Protein AF-A0A4Y6V3P6-F1 (afdb_monomer_lite)

pLDDT: mean 88.44, std 10.0, range [45.56, 97.31]

Secondary structure (DSSP, 8-state):
---SS-TT-EEEEEEEETTEEEEEEEEEEEEE-TT--GGGG-PSP--GGGB-S--S---SSSPEEEEEEE--TT---EEEE---GGG-EEPP--

Structure (mmCIF, N/CA/C/O backbone):
data_AF-A0A4Y6V3P6-F1
#
_entry.id   AF-A0A4Y6V3P6-F1
#
loop_
_atom_site.group_PDB
_atom_site.id
_atom_site.type_symbol
_atom_site.label_atom_id
_atom_site.label_alt_id
_atom_site.label_comp_id
_atom_site.label_asym_id
_atom_site.label_entity_id
_atom_site.label_seq_id
_atom_site.pdbx_PDB_ins_code
_atom_site.Cartn_x
_atom_site.Cartn_y
_atom_site.Cartn_z
_atom_site.occupancy
_atom_site.B_iso_or_equiv
_atom_site.auth_seq_id
_atom_site.auth_comp_id
_atom_site.auth_asym_id
_atom_site.auth_atom_id
_atom_site.pdbx_PDB_model_num
ATOM 1 N N . MET A 1 1 ? 9.408 -10.203 -13.726 1.00 59.22 1 MET A N 1
ATOM 2 C CA . MET A 1 1 ? 9.485 -10.403 -12.261 1.00 59.22 1 MET A CA 1
ATOM 3 C C . MET A 1 1 ? 8.094 -10.741 -11.764 1.00 59.22 1 MET A C 1
ATOM 5 O O . MET A 1 1 ? 7.172 -10.009 -12.095 1.00 59.22 1 MET A O 1
ATOM 9 N N . THR A 1 2 ? 7.939 -11.833 -11.022 1.00 72.25 2 THR A N 1
ATOM 10 C CA . THR A 1 2 ? 6.653 -12.226 -10.425 1.00 72.25 2 THR A CA 1
ATOM 11 C C . THR A 1 2 ? 6.389 -11.377 -9.176 1.00 72.25 2 THR A C 1
ATOM 13 O O . THR A 1 2 ? 7.325 -11.169 -8.396 1.00 72.25 2 THR A O 1
ATOM 16 N N . PRO A 1 3 ? 5.170 -10.847 -8.972 1.00 80.75 3 PRO A N 1
ATOM 17 C CA . PRO A 1 3 ? 4.851 -10.120 -7.751 1.00 80.75 3 PRO A CA 1
ATOM 18 C C . PRO A 1 3 ? 4.924 -11.047 -6.528 1.00 80.75 3 PRO A C 1
ATOM 20 O O . PRO A 1 3 ? 4.500 -12.195 -6.568 1.00 80.75 3 PRO A O 1
ATOM 23 N N . LYS A 1 4 ? 5.483 -10.529 -5.431 1.00 88.56 4 LYS A N 1
ATOM 24 C CA . LYS A 1 4 ? 5.604 -11.205 -4.128 1.00 88.56 4 LYS A CA 1
ATOM 25 C C . LYS A 1 4 ? 4.252 -11.331 -3.417 1.00 88.56 4 LYS A C 1
ATOM 27 O O . LYS A 1 4 ? 4.066 -12.252 -2.633 1.00 88.56 4 LYS A O 1
ATOM 32 N N . PHE A 1 5 ? 3.345 -10.386 -3.655 1.00 94.19 5 PHE A N 1
ATOM 33 C CA . PHE A 1 5 ? 2.009 -10.357 -3.067 1.00 94.19 5 PHE A CA 1
ATOM 34 C C . PHE A 1 5 ? 0.971 -10.090 -4.150 1.00 94.19 5 PHE A C 1
ATOM 36 O O . PHE A 1 5 ? 1.241 -9.361 -5.103 1.00 94.19 5 PHE A O 1
ATOM 43 N N . GLU A 1 6 ? -0.223 -10.632 -3.967 1.00 94.44 6 GLU A N 1
ATOM 44 C CA . GLU A 1 6 ? -1.362 -10.421 -4.859 1.00 94.44 6 GLU A CA 1
ATOM 45 C C . GLU A 1 6 ? -2.353 -9.421 -4.255 1.00 94.44 6 GLU A C 1
ATOM 47 O O . GLU A 1 6 ? -2.326 -9.147 -3.051 1.00 94.44 6 GLU A O 1
ATOM 52 N N . ALA A 1 7 ? -3.240 -8.871 -5.086 1.00 95.69 7 ALA A N 1
ATOM 53 C CA . ALA A 1 7 ? -4.340 -8.044 -4.602 1.00 95.69 7 ALA A CA 1
ATOM 54 C C . ALA A 1 7 ? -5.224 -8.841 -3.623 1.00 95.69 7 ALA A C 1
ATOM 56 O O . ALA A 1 7 ? -5.511 -10.016 -3.834 1.00 95.69 7 ALA A O 1
ATOM 57 N N . GLY A 1 8 ? -5.634 -8.206 -2.526 1.00 95.69 8 GLY A N 1
ATOM 58 C CA . GLY A 1 8 ? -6.370 -8.842 -1.429 1.00 95.69 8 GLY A CA 1
ATOM 59 C C . GLY A 1 8 ? -5.492 -9.494 -0.353 1.00 95.69 8 GLY A C 1
ATOM 60 O O . GLY A 1 8 ? -6.010 -9.862 0.707 1.00 95.69 8 GLY A O 1
ATOM 61 N N . ALA A 1 9 ? -4.175 -9.610 -0.562 1.00 96.06 9 ALA A N 1
ATOM 62 C CA . ALA A 1 9 ? -3.268 -10.121 0.462 1.00 96.06 9 ALA A CA 1
ATOM 63 C C . ALA A 1 9 ? -3.183 -9.161 1.659 1.00 96.06 9 ALA A C 1
ATOM 65 O O . ALA A 1 9 ? -3.023 -7.949 1.490 1.00 96.06 9 ALA A O 1
ATOM 66 N N . ALA A 1 10 ? -3.257 -9.711 2.871 1.00 96.75 10 ALA A N 1
ATOM 67 C CA . ALA A 1 10 ? -3.004 -8.965 4.096 1.00 96.75 10 ALA A CA 1
ATOM 68 C C . ALA A 1 10 ? -1.490 -8.880 4.324 1.00 96.75 10 ALA A C 1
ATOM 70 O O . ALA A 1 10 ? -0.781 -9.889 4.293 1.00 96.75 10 ALA A O 1
ATOM 71 N N . VAL A 1 11 ? -0.988 -7.668 4.533 1.00 97.31 11 VAL A N 1
ATOM 72 C CA . VAL A 1 11 ? 0.440 -7.400 4.700 1.00 97.31 11 VAL A CA 1
ATOM 73 C C . VAL A 1 11 ? 0.687 -6.465 5.871 1.00 97.31 11 VAL A C 1
ATOM 75 O O . VAL A 1 11 ? -0.133 -5.598 6.190 1.00 97.31 11 VAL A O 1
ATOM 78 N N . ARG A 1 12 ? 1.857 -6.616 6.486 1.00 97.06 12 ARG A N 1
ATOM 79 C CA . ARG A 1 12 ? 2.352 -5.728 7.535 1.00 97.06 12 ARG A CA 1
ATOM 80 C C . ARG A 1 12 ? 3.746 -5.208 7.222 1.00 97.06 12 ARG A C 1
ATOM 82 O O . ARG A 1 12 ? 4.520 -5.855 6.513 1.00 97.06 12 ARG A O 1
ATOM 89 N N . TRP A 1 13 ? 4.055 -4.026 7.740 1.00 96.44 13 TRP A N 1
ATOM 90 C CA . TRP A 1 13 ? 5.397 -3.452 7.693 1.00 96.44 13 TRP A CA 1
ATOM 91 C C . TRP A 1 13 ? 5.602 -2.415 8.788 1.00 96.44 13 TRP A C 1
ATOM 93 O O . TRP A 1 13 ? 4.665 -1.783 9.280 1.00 96.44 13 TRP A O 1
ATOM 103 N N . THR A 1 14 ? 6.866 -2.172 9.110 1.00 95.38 14 THR A N 1
ATOM 104 C CA . THR A 1 14 ? 7.271 -1.075 9.982 1.00 95.38 14 THR A CA 1
ATOM 105 C C . THR A 1 14 ? 7.486 0.196 9.161 1.00 95.38 14 THR A C 1
ATOM 107 O O . THR A 1 14 ? 8.246 0.219 8.192 1.00 95.38 14 THR A O 1
ATOM 110 N N . SER A 1 15 ? 6.814 1.276 9.548 1.00 90.94 15 SER A N 1
ATOM 111 C CA . SER A 1 15 ? 6.929 2.604 8.948 1.00 90.94 15 SER A CA 1
ATOM 112 C C . SER A 1 15 ? 7.593 3.557 9.934 1.00 90.94 15 SER A C 1
ATOM 114 O O . SER A 1 15 ? 7.110 3.713 11.053 1.00 90.94 15 SER A O 1
ATOM 116 N N . GLN A 1 16 ? 8.636 4.260 9.497 1.00 88.81 16 GLN A N 1
ATOM 117 C CA . GLN A 1 16 ? 9.260 5.342 10.258 1.00 88.81 16 GLN A CA 1
ATOM 118 C C . GLN A 1 16 ? 8.907 6.694 9.628 1.00 88.81 16 GLN A C 1
ATOM 120 O O . GLN A 1 16 ? 8.989 6.855 8.412 1.00 88.81 16 GLN A O 1
ATOM 125 N N . SER A 1 17 ? 8.518 7.670 10.443 1.00 82.69 17 SER A N 1
ATOM 126 C CA . SER A 1 17 ? 8.332 9.060 10.019 1.00 82.69 17 SER A CA 1
ATOM 127 C C . SER A 1 17 ? 8.555 9.994 11.202 1.00 82.69 17 SER A C 1
ATOM 129 O O . SER A 1 17 ? 7.987 9.768 12.267 1.00 82.69 17 SER A O 1
ATOM 131 N N . GLN A 1 18 ? 9.351 11.052 11.011 1.00 85.88 18 GLN A N 1
ATOM 132 C CA . GLN A 1 18 ? 9.611 12.095 12.021 1.00 85.88 18 GLN A CA 1
ATOM 133 C C . GLN A 1 18 ? 10.000 11.534 13.406 1.00 85.88 18 GLN A C 1
ATOM 135 O O . GLN A 1 18 ? 9.450 11.930 14.427 1.00 85.88 18 GLN A O 1
ATOM 140 N N . GLY A 1 19 ? 10.903 10.548 13.447 1.00 89.06 19 GLY A N 1
ATOM 141 C CA . GLY A 1 19 ? 11.349 9.923 14.702 1.00 89.06 19 GLY A CA 1
ATOM 142 C C . GLY A 1 19 ? 10.347 8.953 15.346 1.00 89.06 19 GLY A C 1
ATOM 143 O O . GLY A 1 19 ? 10.677 8.325 16.345 1.00 89.06 19 GLY A O 1
ATOM 144 N N . SER A 1 20 ? 9.154 8.771 14.769 1.00 89.62 20 SER A N 1
ATOM 145 C CA . SER A 1 20 ? 8.179 7.776 15.220 1.00 89.62 20 SER A CA 1
ATOM 146 C C . SER A 1 20 ? 8.210 6.543 14.325 1.00 89.62 20 SER A C 1
ATOM 148 O O . SER A 1 20 ? 8.088 6.643 13.101 1.00 89.62 20 SER A O 1
ATOM 150 N N . THR A 1 21 ? 8.327 5.378 14.954 1.00 92.25 21 THR A N 1
ATOM 151 C CA . THR A 1 21 ? 8.222 4.070 14.308 1.00 92.25 21 THR A CA 1
ATOM 152 C C . THR A 1 21 ? 6.874 3.459 14.657 1.00 92.25 21 THR A C 1
ATOM 154 O O . THR A 1 21 ? 6.508 3.386 15.829 1.00 92.25 21 THR A O 1
ATOM 157 N N . LYS A 1 22 ? 6.117 3.040 13.643 1.00 91.81 22 LYS A N 1
ATOM 158 C CA . LYS A 1 22 ? 4.812 2.394 13.812 1.00 91.81 22 LYS A CA 1
ATOM 159 C C . LYS A 1 22 ? 4.704 1.191 12.898 1.00 91.81 22 LYS A C 1
ATOM 161 O O . LYS A 1 22 ? 5.030 1.287 11.714 1.00 91.81 22 LYS A O 1
ATOM 166 N N . GLU A 1 23 ? 4.199 0.089 13.428 1.00 94.31 23 GLU A N 1
ATOM 167 C CA . GLU A 1 23 ? 3.722 -1.001 12.590 1.00 94.31 23 GLU A CA 1
ATOM 168 C C . GLU A 1 23 ? 2.432 -0.578 11.877 1.00 94.31 23 GLU A C 1
ATOM 170 O O . GLU A 1 23 ? 1.614 0.183 12.405 1.00 94.31 23 GLU A O 1
ATOM 175 N N . LYS A 1 24 ? 2.290 -1.021 10.632 1.00 94.75 24 LYS A N 1
ATOM 176 C CA . LYS A 1 24 ? 1.098 -0.840 9.814 1.00 94.75 24 LYS A CA 1
ATOM 177 C C . LYS A 1 24 ? 0.660 -2.195 9.308 1.00 94.75 24 LYS A C 1
ATOM 179 O O . LYS A 1 24 ? 1.494 -2.983 8.871 1.00 94.75 24 LYS A O 1
ATOM 184 N N . VAL A 1 25 ? -0.647 -2.403 9.318 1.00 95.50 25 VAL A N 1
ATOM 185 C CA . VAL A 1 25 ? -1.308 -3.557 8.721 1.00 95.50 25 VAL A CA 1
ATOM 186 C C . VAL A 1 25 ? -2.287 -3.029 7.685 1.00 95.50 25 VAL A C 1
ATOM 188 O O . VAL A 1 25 ? -2.969 -2.029 7.921 1.00 95.50 25 VAL A O 1
ATOM 191 N N . GLY A 1 26 ? -2.328 -3.663 6.523 1.00 96.00 26 GLY A N 1
ATOM 192 C CA . GLY A 1 26 ? -3.237 -3.283 5.455 1.00 96.00 26 GLY A CA 1
ATOM 193 C C . GLY A 1 26 ? -3.400 -4.382 4.422 1.00 96.00 26 GLY A C 1
ATOM 194 O O . GLY A 1 26 ? -2.784 -5.443 4.509 1.00 96.00 26 GLY A O 1
ATOM 195 N N . THR A 1 27 ? -4.220 -4.096 3.423 1.00 97.25 27 THR A N 1
ATOM 196 C CA . THR A 1 27 ? -4.509 -5.019 2.327 1.00 97.25 27 THR A CA 1
ATOM 197 C C . THR A 1 27 ? -3.878 -4.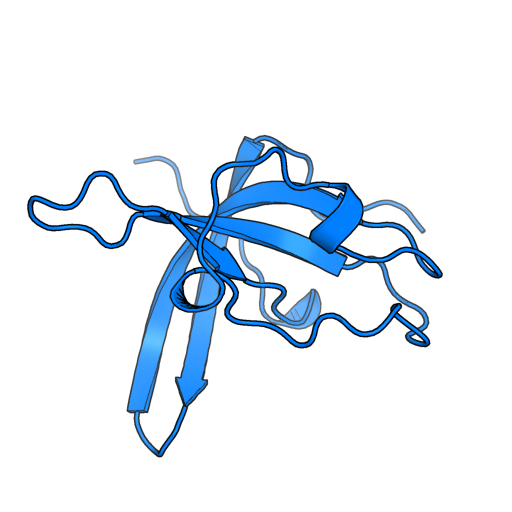499 1.050 1.00 97.25 27 THR A C 1
ATOM 199 O O . THR A 1 27 ? -3.998 -3.310 0.743 1.00 97.25 27 THR A O 1
ATOM 202 N N . VAL A 1 28 ? -3.221 -5.369 0.284 1.00 97.19 28 VAL A N 1
ATOM 203 C CA . VAL A 1 28 ? -2.759 -5.031 -1.067 1.00 97.19 28 VAL A CA 1
ATOM 204 C C . VAL A 1 28 ? -3.985 -4.696 -1.914 1.00 97.19 28 VAL A C 1
ATOM 206 O O . VAL A 1 28 ? -4.774 -5.566 -2.262 1.00 97.19 28 VAL A O 1
ATOM 209 N N . HIS A 1 29 ? -4.159 -3.416 -2.215 1.00 96.62 29 HIS A N 1
ATOM 210 C CA . HIS A 1 29 ? -5.228 -2.898 -3.063 1.00 96.62 29 HIS A CA 1
ATOM 211 C C . HIS A 1 29 ? -4.919 -3.167 -4.535 1.00 96.62 29 HIS A C 1
ATOM 213 O O . HIS A 1 29 ? -5.787 -3.609 -5.277 1.00 96.62 29 HIS A O 1
ATOM 219 N N . ALA A 1 30 ? -3.668 -2.939 -4.944 1.00 95.56 30 ALA A N 1
ATOM 220 C CA . ALA A 1 30 ? -3.202 -3.236 -6.292 1.00 95.56 30 ALA A CA 1
ATOM 221 C C . ALA A 1 30 ? -1.697 -3.524 -6.330 1.00 95.56 30 ALA A C 1
ATOM 223 O O . ALA A 1 30 ? -0.916 -2.999 -5.526 1.00 95.56 30 ALA A O 1
ATOM 224 N N . VAL A 1 31 ? -1.296 -4.323 -7.316 1.00 94.94 31 VAL A N 1
ATOM 225 C CA . VAL A 1 31 ? 0.096 -4.457 -7.748 1.00 94.94 31 VAL A CA 1
ATOM 226 C C . VAL A 1 31 ? 0.303 -3.481 -8.898 1.00 94.94 31 VAL A C 1
ATOM 228 O O . VAL A 1 31 ? -0.377 -3.579 -9.911 1.00 94.94 31 VAL A O 1
ATOM 231 N N . VAL A 1 32 ? 1.223 -2.537 -8.728 1.00 92.25 32 VAL A N 1
ATOM 232 C CA . VAL A 1 32 ? 1.512 -1.477 -9.696 1.00 92.25 32 VAL A CA 1
ATOM 233 C C . VAL A 1 32 ? 2.788 -1.853 -10.457 1.00 92.25 32 VAL A C 1
ATOM 235 O O . VAL A 1 32 ? 3.857 -1.944 -9.831 1.00 92.25 32 VAL A O 1
ATOM 238 N N . PRO A 1 33 ? 2.708 -2.099 -11.776 1.00 90.50 33 PRO A N 1
ATOM 239 C CA . PRO A 1 33 ? 3.863 -2.423 -12.601 1.00 90.50 33 PRO A CA 1
ATOM 240 C C . PRO A 1 33 ? 4.909 -1.304 -12.6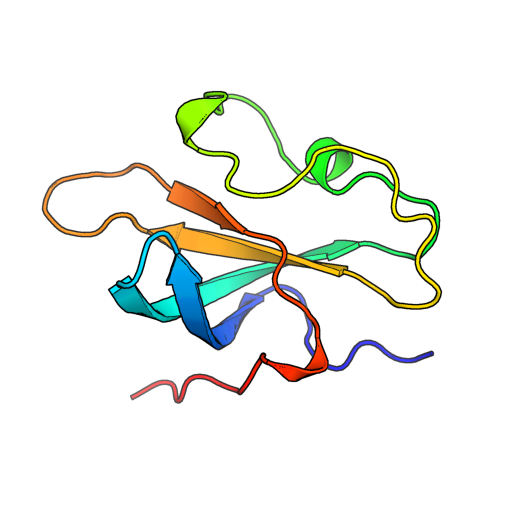48 1.00 90.50 33 PRO A C 1
ATOM 242 O O . PRO A 1 33 ? 4.664 -0.146 -12.302 1.00 90.50 33 PRO A O 1
ATOM 245 N N . VAL A 1 34 ? 6.112 -1.669 -13.092 1.00 89.19 34 VAL A N 1
ATOM 246 C CA . VAL A 1 34 ? 7.190 -0.705 -13.350 1.00 89.19 34 VAL A CA 1
ATOM 247 C C . VAL A 1 34 ? 6.761 0.239 -14.472 1.00 89.19 34 VAL A C 1
ATOM 249 O O . VAL A 1 34 ? 6.231 -0.211 -15.482 1.00 89.19 34 VAL A O 1
ATOM 252 N N . GLY A 1 35 ? 7.025 1.537 -14.307 1.00 87.81 35 GLY A N 1
ATOM 253 C CA . GLY A 1 35 ? 6.648 2.556 -15.289 1.00 87.81 35 GLY A CA 1
ATOM 254 C C . GLY A 1 35 ? 5.216 3.075 -15.151 1.00 87.81 35 GLY A C 1
ATOM 255 O O . GLY A 1 35 ? 4.843 3.982 -15.889 1.00 87.81 35 GLY A O 1
ATOM 256 N N . GLU A 1 36 ? 4.441 2.577 -14.185 1.00 89.69 36 GLU A N 1
ATOM 257 C CA . GLU A 1 36 ? 3.074 3.037 -13.942 1.00 89.69 36 GLU A CA 1
ATOM 258 C C . GLU A 1 36 ? 2.945 3.896 -12.676 1.00 89.69 36 GLU A C 1
ATOM 260 O O . GLU A 1 36 ? 3.772 3.857 -11.752 1.00 89.69 36 GLU A O 1
ATOM 265 N N . SER A 1 37 ? 1.892 4.715 -12.648 1.00 89.06 37 SER A N 1
ATOM 266 C CA . SER A 1 37 ? 1.545 5.552 -11.503 1.00 89.06 37 SER A CA 1
ATOM 267 C C . SER A 1 37 ? 0.596 4.799 -10.567 1.00 89.06 37 SER A C 1
ATOM 269 O O . SER A 1 37 ? -0.477 4.379 -10.995 1.00 89.06 37 SER A O 1
ATOM 271 N N . PRO A 1 38 ? 0.896 4.685 -9.258 1.00 90.00 38 PRO A N 1
ATOM 272 C CA . PRO A 1 38 ? -0.022 4.047 -8.313 1.00 90.00 38 PRO A CA 1
ATOM 273 C C . PRO A 1 38 ? -1.374 4.757 -8.181 1.00 90.00 38 PRO A C 1
ATOM 275 O O . PRO A 1 38 ? -2.327 4.165 -7.685 1.00 90.00 38 PRO A O 1
ATOM 278 N N . ILE A 1 39 ? -1.469 6.031 -8.577 1.00 90.31 39 ILE A N 1
ATOM 279 C CA . ILE A 1 39 ? -2.733 6.772 -8.520 1.0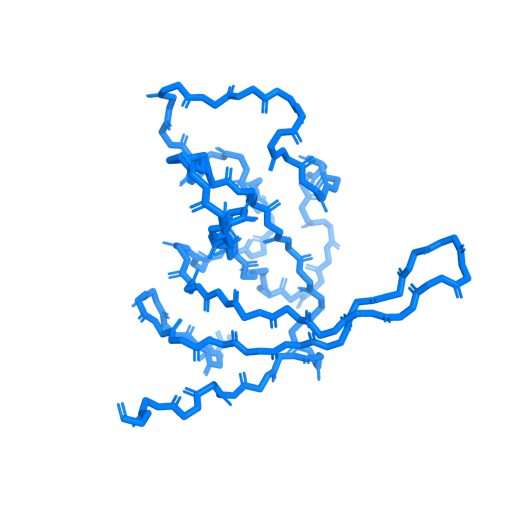0 90.31 39 ILE A CA 1
ATOM 280 C C . ILE A 1 39 ? -3.755 6.241 -9.521 1.00 90.31 39 ILE A C 1
ATOM 282 O O . ILE A 1 39 ? -4.944 6.266 -9.210 1.00 90.31 39 ILE A O 1
ATOM 286 N N . ASP A 1 40 ? -3.313 5.726 -10.665 1.00 91.06 40 ASP A N 1
ATOM 287 C CA . ASP A 1 40 ? -4.215 5.246 -11.719 1.00 91.06 40 ASP A CA 1
ATOM 288 C C . ASP A 1 40 ? -4.984 3.986 -11.278 1.00 91.06 40 ASP A C 1
ATOM 290 O O . ASP A 1 40 ? -6.028 3.650 -11.828 1.00 91.06 40 ASP A O 1
ATOM 294 N N . TYR A 1 41 ? -4.519 3.345 -10.200 1.00 92.62 41 TYR A N 1
ATOM 295 C CA . TYR A 1 41 ? -5.128 2.181 -9.557 1.00 92.62 41 TYR A CA 1
ATOM 296 C C . TYR A 1 41 ? -6.120 2.543 -8.436 1.00 92.62 41 TYR A C 1
ATOM 298 O O . TYR A 1 41 ? -6.666 1.660 -7.765 1.00 92.62 41 TYR A O 1
ATOM 306 N N . LEU A 1 42 ? -6.366 3.836 -8.200 1.00 91.56 42 LEU A N 1
ATOM 307 C CA . LEU A 1 42 ? -7.329 4.319 -7.214 1.00 91.56 42 LEU A CA 1
ATOM 308 C C . LEU A 1 42 ? -8.596 4.841 -7.890 1.00 91.56 42 LEU A C 1
ATOM 310 O O . LEU A 1 42 ? -8.556 5.722 -8.744 1.00 91.56 42 LEU A O 1
ATOM 314 N N . THR A 1 43 ? -9.754 4.375 -7.422 1.00 86.88 43 THR A N 1
ATOM 315 C CA . THR A 1 43 ? -11.049 4.945 -7.819 1.00 86.88 43 THR A CA 1
ATOM 316 C C . THR A 1 43 ? -11.443 6.056 -6.847 1.00 86.88 43 THR A C 1
ATOM 318 O O . THR A 1 43 ? -11.385 5.888 -5.628 1.00 86.88 43 THR A O 1
ATOM 321 N N . LYS A 1 44 ? -11.825 7.221 -7.377 1.00 83.31 44 LYS A N 1
ATOM 322 C CA . LYS A 1 44 ? -12.346 8.341 -6.577 1.00 83.31 44 LYS A CA 1
ATOM 323 C C . LYS A 1 44 ? -13.705 7.971 -5.949 1.00 83.31 44 LYS A C 1
ATOM 325 O O . LYS A 1 44 ? -14.452 7.213 -6.560 1.00 83.31 44 LYS A O 1
ATOM 330 N N . PRO A 1 45 ? -14.065 8.540 -4.782 1.00 83.38 45 PRO A N 1
ATOM 331 C CA . PRO A 1 45 ? -13.415 9.672 -4.117 1.00 83.38 45 PRO A CA 1
ATOM 332 C C . PRO A 1 45 ? -12.311 9.281 -3.118 1.00 83.38 45 PRO A C 1
ATOM 334 O O . PRO A 1 45 ? -12.511 8.471 -2.219 1.00 83.38 45 PRO A O 1
ATOM 337 N N . TYR A 1 46 ? -11.161 9.954 -3.207 1.00 86.19 46 TYR A N 1
ATOM 338 C CA . TYR A 1 46 ? -10.148 10.002 -2.147 1.00 86.19 46 TYR A CA 1
ATOM 339 C C . TYR A 1 46 ? -9.591 11.424 -2.021 1.00 86.19 46 TYR A C 1
ATOM 341 O O . TYR A 1 46 ? -9.469 12.160 -3.002 1.00 86.19 46 TYR A O 1
ATOM 349 N N . SER A 1 47 ? -9.251 11.825 -0.799 1.00 89.81 47 SER A N 1
ATOM 350 C CA . SER A 1 47 ? -8.589 13.103 -0.522 1.00 89.81 47 SER A CA 1
ATOM 351 C C . SER A 1 47 ? -7.071 12.982 -0.656 1.00 89.81 47 SER A C 1
ATOM 353 O O . SER A 1 47 ? -6.496 11.913 -0.447 1.00 89.81 47 SER A O 1
ATOM 355 N N . SER A 1 48 ? -6.390 14.097 -0.933 1.00 88.19 48 SER A N 1
ATOM 356 C CA . SER A 1 48 ? -4.919 14.155 -0.931 1.00 88.19 48 SER A CA 1
ATOM 357 C C . SER A 1 48 ? -4.326 13.690 0.402 1.00 88.19 48 SER A C 1
ATOM 359 O O . SER A 1 48 ? -3.300 13.021 0.415 1.00 88.19 48 SER A O 1
ATOM 361 N N . ALA A 1 49 ? -5.016 13.957 1.516 1.00 90.38 49 ALA A N 1
ATOM 362 C CA . ALA A 1 49 ? -4.606 13.533 2.849 1.00 90.38 49 ALA A CA 1
ATOM 363 C C . ALA A 1 49 ? -4.621 12.007 3.050 1.00 90.38 49 ALA A C 1
ATOM 365 O O . ALA A 1 49 ? -4.022 11.539 4.021 1.00 90.38 49 ALA A O 1
ATOM 366 N N . GLN A 1 50 ? -5.302 11.243 2.189 1.00 93.88 50 GLN A N 1
ATOM 367 C CA . GLN A 1 50 ? -5.300 9.775 2.216 1.00 93.88 50 GLN A CA 1
ATOM 368 C C . GLN A 1 50 ? -4.121 9.170 1.451 1.00 93.88 50 GLN A C 1
ATOM 370 O O . GLN A 1 50 ? -3.826 7.998 1.637 1.00 93.88 50 GLN A O 1
ATOM 375 N N . ILE A 1 51 ? -3.414 9.950 0.632 1.00 94.25 51 ILE A N 1
ATOM 376 C CA . ILE A 1 51 ? -2.264 9.475 -0.138 1.00 94.25 51 ILE A CA 1
ATOM 377 C C . ILE A 1 51 ? -0.998 9.677 0.692 1.00 94.25 51 ILE A C 1
ATOM 379 O O . ILE A 1 51 ? -0.611 10.806 0.993 1.00 94.25 51 ILE A O 1
ATOM 383 N N . LYS A 1 52 ? -0.364 8.576 1.098 1.00 93.06 52 LYS A N 1
ATOM 384 C CA . LYS A 1 52 ? 0.808 8.562 1.992 1.00 93.06 52 LYS A CA 1
ATOM 385 C C . LYS A 1 52 ? 2.077 8.114 1.266 1.00 93.06 52 LYS A C 1
ATOM 387 O O . LYS A 1 52 ? 2.950 7.473 1.848 1.00 93.06 52 LYS A O 1
ATOM 392 N N . PHE A 1 53 ? 2.149 8.419 -0.022 1.00 90.12 53 PHE A N 1
ATOM 393 C CA . PHE A 1 53 ? 3.260 8.101 -0.905 1.00 90.12 53 PHE A CA 1
ATOM 394 C C . PHE A 1 53 ? 3.429 9.201 -1.956 1.00 90.12 53 PHE A C 1
ATOM 396 O O . PHE A 1 53 ? 2.500 9.965 -2.223 1.00 90.12 53 PHE A O 1
ATOM 403 N N . ASP A 1 54 ? 4.614 9.263 -2.558 1.00 82.75 54 ASP A N 1
ATOM 404 C CA . ASP A 1 54 ? 4.858 10.129 -3.706 1.00 82.75 54 ASP A CA 1
ATOM 405 C C . ASP A 1 54 ? 4.136 9.591 -4.953 1.00 82.75 54 ASP A C 1
ATOM 407 O O . ASP A 1 54 ? 4.266 8.411 -5.301 1.00 82.75 54 ASP A O 1
ATOM 411 N N . LYS A 1 55 ? 3.389 10.485 -5.602 1.00 76.81 55 LYS A N 1
ATOM 412 C CA . LYS A 1 55 ? 2.555 10.256 -6.783 1.00 76.81 55 LYS A CA 1
ATOM 413 C C . LYS A 1 55 ? 3.360 10.099 -8.073 1.00 76.81 55 LYS A C 1
ATOM 415 O O . LYS A 1 55 ? 2.766 9.793 -9.102 1.00 76.81 55 LYS A O 1
ATOM 420 N N . LEU A 1 56 ? 4.667 10.351 -8.039 1.00 70.50 56 LEU A N 1
ATOM 421 C CA . LEU A 1 56 ? 5.532 10.210 -9.201 1.00 70.50 56 LEU A CA 1
ATOM 422 C C . LEU A 1 56 ? 5.502 8.777 -9.749 1.00 70.50 56 LEU A C 1
ATOM 424 O O . LEU A 1 56 ? 5.472 7.793 -8.997 1.00 70.50 56 LEU A O 1
ATOM 428 N N . ILE A 1 57 ? 5.530 8.692 -11.082 1.00 65.62 57 ILE A N 1
ATOM 429 C CA . ILE A 1 57 ? 5.690 7.440 -11.822 1.00 65.62 57 ILE A CA 1
ATOM 430 C C . ILE A 1 57 ? 6.934 6.741 -11.294 1.00 65.62 57 ILE A C 1
ATOM 432 O O . ILE A 1 57 ? 7.984 7.361 -11.098 1.00 65.62 57 ILE A O 1
ATOM 436 N N . SER A 1 58 ? 6.812 5.441 -11.041 1.00 61.59 58 SER A N 1
ATOM 437 C CA . SER A 1 58 ? 7.946 4.672 -10.561 1.00 61.59 58 SER A CA 1
ATOM 438 C C . SER A 1 58 ? 8.995 4.567 -11.669 1.00 61.59 58 SER A C 1
ATOM 440 O O . SER A 1 58 ? 8.901 3.718 -12.548 1.00 61.59 58 SER A O 1
ATOM 442 N N . THR A 1 59 ? 10.040 5.393 -11.585 1.00 64.88 59 THR A N 1
ATOM 443 C CA . THR A 1 59 ? 11.312 5.202 -12.311 1.00 64.88 59 THR A CA 1
ATOM 444 C C . THR A 1 59 ? 12.136 4.054 -11.722 1.00 64.88 59 THR A C 1
ATOM 446 O O . THR A 1 59 ? 13.303 3.862 -12.051 1.00 64.88 59 THR A O 1
ATOM 449 N N . THR A 1 60 ? 11.554 3.311 -10.781 1.00 63.47 60 THR A N 1
ATOM 450 C CA . THR A 1 60 ? 12.235 2.291 -10.006 1.00 63.47 60 THR A CA 1
ATOM 451 C C . THR A 1 60 ? 12.086 0.935 -10.679 1.00 63.47 60 THR A C 1
ATOM 453 O O . THR A 1 60 ? 11.026 0.601 -11.190 1.00 63.47 60 THR A O 1
ATOM 456 N N . SER A 1 61 ? 13.139 0.122 -10.650 1.00 78.94 61 SER A N 1
ATOM 457 C CA . SER A 1 61 ? 13.213 -1.192 -11.303 1.00 78.94 61 SER A CA 1
ATOM 458 C C . SER A 1 61 ? 12.385 -2.301 -10.627 1.00 78.94 61 SER A C 1
ATOM 460 O O . SER A 1 61 ? 12.647 -3.482 -10.849 1.00 78.94 61 SER A O 1
ATOM 462 N N . TYR A 1 62 ? 11.400 -1.953 -9.790 1.00 84.25 62 TYR A N 1
ATOM 463 C CA . TYR A 1 62 ? 10.569 -2.911 -9.059 1.00 84.25 62 TYR A CA 1
ATOM 464 C C . TYR A 1 62 ? 9.083 -2.545 -9.075 1.00 84.25 62 TYR A C 1
ATOM 466 O O . TYR A 1 62 ? 8.708 -1.376 -9.122 1.00 84.25 62 TYR A O 1
ATOM 474 N N . VAL A 1 63 ? 8.235 -3.569 -8.955 1.00 90.50 63 VAL A N 1
ATOM 475 C CA . VAL A 1 63 ? 6.784 -3.415 -8.779 1.00 90.50 63 VAL A CA 1
ATOM 476 C C . VAL A 1 63 ? 6.462 -2.750 -7.442 1.00 90.50 63 VAL A C 1
ATOM 478 O O . VAL A 1 63 ? 7.045 -3.098 -6.408 1.00 90.50 63 VAL A O 1
ATOM 481 N N . ARG A 1 64 ? 5.517 -1.810 -7.429 1.00 91.62 64 ARG A N 1
ATOM 482 C CA . ARG A 1 64 ? 5.030 -1.194 -6.186 1.00 91.62 64 ARG A CA 1
ATOM 483 C C . ARG A 1 64 ? 3.762 -1.904 -5.729 1.00 91.62 64 ARG A C 1
ATOM 485 O O . ARG A 1 64 ? 2.953 -2.336 -6.539 1.00 91.62 64 ARG A O 1
ATOM 492 N N . TYR A 1 65 ? 3.569 -1.988 -4.419 1.00 94.75 65 TYR A N 1
ATOM 493 C CA . TYR A 1 65 ? 2.311 -2.453 -3.840 1.00 94.75 65 TYR A CA 1
ATOM 494 C C . TYR A 1 65 ? 1.560 -1.241 -3.324 1.00 94.75 65 TYR A C 1
ATOM 496 O O . TYR A 1 65 ? 2.072 -0.511 -2.473 1.00 94.75 65 TYR A O 1
ATOM 504 N N . LEU A 1 66 ? 0.368 -1.012 -3.856 1.00 95.62 66 LEU A N 1
ATOM 505 C CA . LEU A 1 66 ? -0.568 -0.045 -3.312 1.00 95.62 66 LEU A CA 1
ATOM 506 C C . LEU A 1 66 ? -1.339 -0.734 -2.193 1.00 95.62 66 LEU A C 1
ATOM 508 O O . LEU A 1 66 ? -2.008 -1.734 -2.432 1.00 95.62 66 LEU A O 1
ATOM 512 N N . ILE A 1 67 ? -1.221 -0.226 -0.972 1.00 97.06 67 ILE A N 1
ATOM 513 C CA . ILE A 1 67 ? -1.786 -0.860 0.220 1.00 97.06 67 ILE A CA 1
ATOM 514 C C . ILE A 1 67 ? -2.823 0.056 0.846 1.00 97.06 67 ILE A C 1
ATOM 516 O O . ILE A 1 67 ? -2.520 1.204 1.174 1.00 97.06 67 ILE A O 1
ATOM 520 N N . ALA A 1 68 ? -4.022 -0.480 1.039 1.00 96.44 68 ALA A N 1
ATOM 521 C CA . ALA A 1 68 ? -5.114 0.141 1.766 1.00 96.44 68 ALA A CA 1
ATOM 522 C C . ALA A 1 68 ? -4.973 -0.139 3.270 1.00 96.44 68 ALA A C 1
ATOM 524 O O . ALA A 1 68 ? -4.952 -1.292 3.700 1.00 96.44 68 ALA A O 1
ATOM 525 N N . VAL A 1 69 ? -4.895 0.922 4.071 1.00 95.50 69 VAL A N 1
ATOM 526 C CA . VAL A 1 69 ? -4.797 0.873 5.535 1.00 95.50 69 VAL A CA 1
ATOM 527 C C . VAL A 1 69 ? -6.008 1.586 6.137 1.00 95.50 69 VAL A C 1
ATOM 529 O O . VAL A 1 69 ? -6.126 2.808 5.995 1.00 95.50 69 VAL A O 1
ATOM 532 N N . PRO A 1 70 ? -6.912 0.876 6.830 1.00 93.25 70 PRO A N 1
ATOM 533 C CA . PRO A 1 70 ? -7.967 1.516 7.607 1.00 93.25 70 PRO A CA 1
ATOM 534 C C . PRO A 1 70 ? -7.360 2.431 8.680 1.00 93.25 70 PRO A C 1
ATOM 536 O O . PRO A 1 70 ? -6.443 2.028 9.394 1.00 93.25 70 PRO A O 1
ATOM 539 N N . ARG A 1 71 ? -7.872 3.660 8.844 1.00 89.25 71 ARG A N 1
ATOM 540 C CA . ARG A 1 71 ? -7.377 4.577 9.896 1.00 89.25 71 ARG A CA 1
ATOM 541 C C . ARG A 1 71 ? -7.696 4.112 11.324 1.00 89.25 71 ARG A C 1
ATOM 543 O O . ARG A 1 71 ? -7.140 4.661 12.273 1.00 89.25 71 ARG A O 1
ATOM 550 N N . GLY A 1 72 ? -8.575 3.121 11.468 1.00 85.12 72 GLY A N 1
ATOM 551 C CA . GLY A 1 72 ? -9.048 2.615 12.751 1.00 85.12 72 GLY A CA 1
ATOM 552 C C . GLY A 1 72 ? -9.994 3.582 13.471 1.00 85.12 72 GLY A C 1
ATOM 553 O O . GLY A 1 72 ? -10.433 4.606 12.931 1.00 85.12 72 GLY A O 1
ATOM 554 N N . GLY A 1 73 ? -10.326 3.239 14.717 1.00 84.69 73 GLY A N 1
ATOM 555 C CA . GLY A 1 73 ? -11.290 3.983 15.527 1.00 84.69 73 GLY A CA 1
ATOM 556 C C . GLY A 1 73 ? -12.681 4.010 14.887 1.00 84.69 73 GLY A C 1
ATOM 557 O O . GLY A 1 73 ? -13.142 3.015 14.341 1.00 84.69 73 GLY A O 1
ATOM 558 N N . ARG A 1 74 ? -13.354 5.167 14.930 1.00 86.19 74 ARG A N 1
ATOM 559 C CA . ARG A 1 74 ? -14.677 5.368 14.299 1.00 86.19 74 ARG A CA 1
ATOM 560 C C . ARG A 1 74 ? -14.590 5.822 12.834 1.00 86.19 74 ARG A C 1
ATOM 562 O O . ARG A 1 74 ? -15.595 6.224 12.255 1.00 86.19 74 ARG A O 1
ATOM 569 N N . SER A 1 75 ? -13.393 5.851 12.243 1.00 87.75 75 SER A N 1
ATOM 570 C CA . SER A 1 75 ? -13.214 6.359 10.884 1.00 87.75 75 SER A CA 1
ATOM 571 C C . SER A 1 75 ? -13.448 5.265 9.850 1.00 87.75 7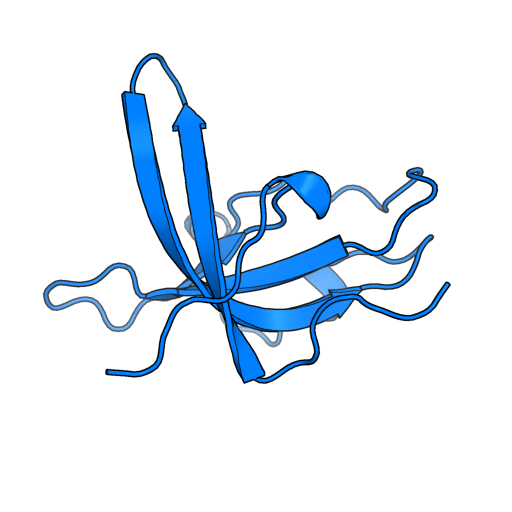5 SER A C 1
ATOM 573 O O . SER A 1 75 ? -12.754 4.257 9.844 1.00 87.75 75 SER A O 1
ATOM 575 N N . VAL A 1 76 ? -14.343 5.528 8.900 1.00 87.00 76 VAL A N 1
ATOM 576 C CA . VAL A 1 76 ? -14.509 4.707 7.687 1.00 87.00 76 VAL A CA 1
ATOM 577 C C . VAL A 1 76 ? -13.459 5.023 6.609 1.00 87.00 76 VAL A C 1
ATOM 579 O O . VAL A 1 76 ? -13.522 4.502 5.500 1.00 87.00 76 VAL A O 1
ATOM 582 N N . LYS A 1 77 ? -12.510 5.929 6.892 1.00 91.19 77 LYS A N 1
ATOM 583 C CA . LYS A 1 77 ? -11.511 6.375 5.915 1.00 91.19 77 LYS A CA 1
ATOM 584 C C . LYS A 1 77 ? -10.351 5.387 5.821 1.00 91.19 77 LYS A C 1
ATOM 586 O O . LYS A 1 77 ? -9.849 4.885 6.826 1.00 91.19 77 LYS A O 1
ATOM 591 N N . VAL A 1 78 ? -9.873 5.224 4.595 1.00 94.19 78 VAL A N 1
ATOM 592 C CA . VAL A 1 78 ? -8.698 4.425 4.243 1.00 94.19 78 VAL A CA 1
ATOM 593 C C . VAL A 1 78 ? -7.567 5.355 3.824 1.00 94.19 78 VAL A C 1
ATOM 595 O O . VAL A 1 78 ? -7.795 6.292 3.056 1.00 94.19 78 VAL A O 1
ATOM 598 N N . ASP A 1 79 ? -6.364 5.099 4.325 1.00 95.38 79 ASP A N 1
ATOM 599 C CA . ASP A 1 79 ? -5.126 5.689 3.826 1.00 95.38 79 ASP A CA 1
ATOM 600 C C . ASP A 1 79 ? -4.423 4.706 2.890 1.00 95.38 79 ASP A C 1
ATOM 602 O O . ASP A 1 79 ? -4.400 3.503 3.136 1.00 95.38 79 ASP A O 1
ATOM 606 N N . TYR A 1 80 ? -3.812 5.227 1.835 1.00 95.88 80 TYR A N 1
ATOM 607 C CA . TYR A 1 80 ? -3.099 4.448 0.839 1.00 95.88 80 TYR A CA 1
ATOM 608 C C . TYR A 1 80 ? -1.598 4.676 0.950 1.00 95.88 80 TYR A C 1
ATOM 610 O O . TYR A 1 80 ? -1.134 5.818 1.010 1.00 95.88 80 TYR A O 1
ATOM 618 N N . TYR A 1 81 ? -0.842 3.583 0.947 1.00 95.44 81 TYR A N 1
ATOM 619 C CA . TYR A 1 81 ? 0.612 3.568 1.075 1.00 95.44 81 TYR A CA 1
ATOM 620 C C . TYR A 1 81 ? 1.256 2.796 -0.080 1.00 95.44 81 TYR A C 1
ATOM 622 O O . TYR A 1 81 ? 0.674 1.849 -0.596 1.00 95.44 81 TYR A O 1
ATOM 630 N N . CYS A 1 82 ? 2.495 3.160 -0.421 1.00 94.31 82 CYS A N 1
ATOM 631 C CA . CYS A 1 82 ? 3.359 2.384 -1.313 1.00 94.31 82 CYS A CA 1
ATOM 632 C C . CYS A 1 82 ? 4.733 2.152 -0.665 1.00 94.31 82 CYS A C 1
ATOM 634 O O . CYS A 1 82 ? 5.702 2.821 -1.045 1.00 94.31 82 CYS A O 1
ATOM 636 N N . PRO A 1 83 ? 4.828 1.269 0.347 1.00 93.00 83 PRO A N 1
ATOM 637 C CA . PRO A 1 83 ? 6.098 0.946 0.985 1.00 93.00 83 PRO A CA 1
ATOM 638 C C . PRO A 1 83 ? 7.019 0.179 0.032 1.00 93.00 83 PRO A C 1
ATOM 640 O O . PRO A 1 83 ? 6.597 -0.365 -0.990 1.00 93.00 83 PRO A O 1
ATOM 643 N N . ARG A 1 84 ? 8.306 0.116 0.387 1.00 90.19 84 ARG A N 1
ATOM 644 C CA . ARG A 1 84 ? 9.277 -0.688 -0.361 1.00 90.19 84 ARG A CA 1
ATOM 645 C C . ARG A 1 84 ? 8.905 -2.174 -0.251 1.00 90.19 84 ARG A C 1
ATOM 647 O O . ARG A 1 84 ? 8.717 -2.638 0.874 1.00 90.19 84 ARG A O 1
ATOM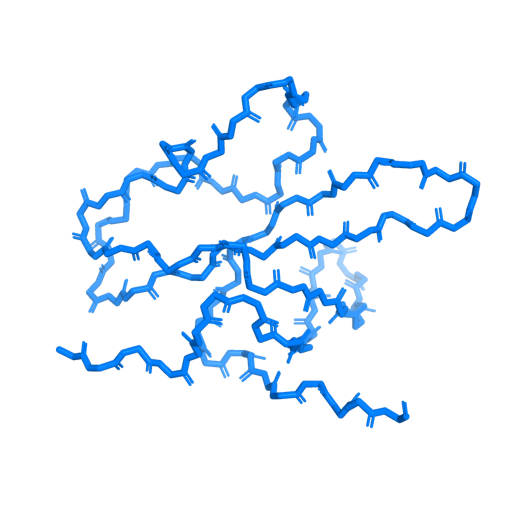 654 N N . PRO A 1 85 ? 8.892 -2.939 -1.360 1.00 91.88 85 PRO A N 1
ATOM 655 C CA . PRO A 1 85 ? 8.594 -4.375 -1.350 1.00 91.88 85 PRO A CA 1
ATOM 656 C C . PRO A 1 85 ? 9.362 -5.191 -0.303 1.00 91.88 85 PRO A C 1
ATOM 658 O O . PRO A 1 85 ? 8.809 -6.102 0.307 1.00 91.88 85 PRO A O 1
ATOM 661 N N . ALA A 1 86 ? 10.630 -4.841 -0.067 1.00 91.75 86 ALA A N 1
ATOM 662 C CA . ALA A 1 86 ? 11.495 -5.514 0.898 1.00 91.75 86 ALA A CA 1
ATOM 663 C C . ALA A 1 86 ? 11.036 -5.373 2.363 1.00 91.75 86 ALA A C 1
ATOM 665 O O . ALA A 1 86 ? 11.396 -6.206 3.185 1.00 91.75 86 ALA A O 1
ATOM 666 N N . LEU A 1 87 ? 10.243 -4.347 2.694 1.00 93.44 87 LEU A N 1
ATOM 667 C CA . LEU A 1 87 ? 9.732 -4.124 4.053 1.00 93.44 87 LEU A CA 1
ATOM 668 C C . LEU A 1 87 ? 8.440 -4.898 4.339 1.00 93.44 87 LEU A C 1
ATOM 670 O O . LEU A 1 87 ? 8.034 -4.997 5.494 1.00 93.44 87 LEU A O 1
ATOM 674 N N . LEU A 1 88 ? 7.779 -5.405 3.297 1.00 95.62 88 LEU A N 1
ATOM 675 C CA . LEU A 1 88 ? 6.492 -6.073 3.416 1.00 95.62 88 LEU A CA 1
ATOM 676 C C . LEU A 1 88 ? 6.644 -7.528 3.844 1.00 95.62 88 LEU A C 1
ATOM 678 O O . LEU A 1 88 ? 7.420 -8.299 3.260 1.00 95.62 88 LEU A O 1
ATOM 682 N N . GLN A 1 89 ? 5.816 -7.900 4.810 1.00 96.38 89 GLN A N 1
ATOM 683 C CA . GLN A 1 89 ? 5.654 -9.250 5.329 1.00 96.38 89 GLN A CA 1
ATOM 684 C C . GLN A 1 89 ? 4.178 -9.647 5.242 1.00 96.38 89 GLN A C 1
ATOM 686 O O . GLN A 1 89 ? 3.306 -8.777 5.233 1.00 96.38 89 GLN A O 1
ATOM 691 N N . VAL A 1 90 ? 3.901 -10.950 5.184 1.00 95.25 90 VAL A N 1
ATOM 692 C CA . VAL A 1 90 ? 2.531 -11.463 5.325 1.00 95.25 90 VAL A CA 1
ATOM 693 C C . VAL A 1 90 ? 2.019 -11.068 6.711 1.00 95.25 90 VAL A C 1
ATOM 695 O O . VAL A 1 90 ? 2.753 -11.182 7.694 1.00 95.25 90 VAL A O 1
ATOM 698 N N . ALA A 1 91 ? 0.797 -10.544 6.773 1.00 91.06 91 ALA A N 1
ATOM 699 C CA . ALA A 1 91 ? 0.080 -10.421 8.033 1.00 91.06 91 ALA A CA 1
ATOM 700 C C . ALA A 1 91 ? -0.738 -11.701 8.213 1.00 91.06 91 ALA A C 1
ATOM 702 O O . ALA A 1 91 ? -1.540 -12.034 7.337 1.00 91.06 91 ALA A O 1
ATOM 703 N N . ASP A 1 92 ? -0.500 -12.429 9.301 1.00 77.44 92 ASP A N 1
ATOM 704 C CA . ASP A 1 92 ? -1.313 -13.589 9.651 1.00 77.44 92 ASP A CA 1
ATOM 705 C C . ASP A 1 92 ? -2.789 -13.177 9.738 1.00 77.44 92 ASP A C 1
ATOM 707 O O . ASP A 1 92 ? -3.131 -12.112 10.261 1.00 77.44 92 ASP A O 1
ATOM 711 N N . ARG A 1 93 ? -3.663 -14.005 9.162 1.00 55.62 93 ARG A N 1
ATOM 712 C CA . ARG A 1 93 ? -5.098 -13.939 9.432 1.00 55.62 93 ARG A CA 1
ATOM 713 C C . ARG A 1 93 ? -5.312 -14.793 10.676 1.00 55.62 93 ARG A C 1
ATOM 715 O O . ARG A 1 93 ? -5.312 -16.013 10.550 1.00 55.62 93 ARG A O 1
ATOM 722 N N . GLU A 1 94 ? -5.377 -14.162 11.845 1.00 45.56 94 GLU A N 1
ATOM 723 C CA . GLU A 1 94 ? -5.907 -14.821 13.047 1.00 45.56 94 GLU A CA 1
ATOM 724 C C . GLU A 1 94 ? -7.378 -15.208 12.845 1.00 45.56 94 GLU A C 1
ATOM 726 O O . GLU A 1 94 ? -8.111 -14.429 12.184 1.00 45.56 94 GLU A O 1
#

Sequence (94 aa):
MTPKFEAGAAVRWTSQSQGSTKEKVGTVHAVVPVGESPIDYLTKPYSSAQIKFDKLISTTSYVRYLIAVPRGGRSVKVDYYCPRPALLQVADRE

Foldseek 3Di:
DDD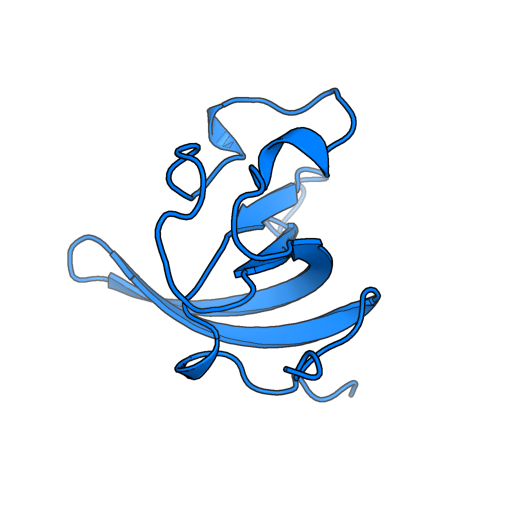PDAFQFWKKFWDDDPNDIDIFIFTQQHWADQQDFVVVSDDDDDDPVLEPDDRDHHPDPDIWTWTWGQPDDPDPDTHIDTDDSVRMDGDDDD

Organism: Saccharibacillus brassicae (NCBI:txid2583377)

Radius of gyration: 12.98 Å; chains: 1; bounding box: 28×29×31 Å